Protein AF-A0A6L3X2L3-F1 (afdb_monomer_lite)

Foldseek 3Di:
DDDDDPDDPVVVCCQAVVPDDPPDHDWDWDDDPVDIDTDGSPDHDDDD

pLDDT: mean 93.94, std 4.48, range [80.19, 97.69]

Secondary structure (DSSP, 8-state):
--------HHHHHHHHH--SPTT-S--EEEEETTEEEEE-TT------

InterPro domains:
  IPR008772 Bacterial phosphonate metabolism, PhnH [PF05845] (3-46)
  IPR038058 PhnH-like superfamily [G3DSA:3.40.50.11310] (1-48)
  IPR038058 PhnH-like superfamily [SSF159709] (2-47)

Sequence (48 aa):
RMVAPQLPECIIHELTERPHPFPLGIDLILTCGERLLAIPRTTHVEVC

Organism: NCBI:txid158836

Structure (mmCIF, N/CA/C/O backbone):
data_AF-A0A6L3X2L3-F1
#
_entry.id   AF-A0A6L3X2L3-F1
#
loop_
_atom_site.group_PDB
_atom_site.id
_atom_site.type_symbol
_atom_site.label_atom_id
_atom_site.label_alt_id
_atom_site.label_comp_id
_atom_site.label_asym_id
_atom_site.label_entity_id
_atom_site.label_seq_id
_atom_site.pdbx_PDB_ins_code
_atom_site.Cartn_x
_atom_site.Cartn_y
_atom_site.Cartn_z
_atom_site.occupancy
_atom_site.B_iso_or_equiv
_atom_site.auth_seq_id
_atom_site.auth_comp_id
_atom_site.auth_asym_id
_atom_site.auth_atom_id
_atom_site.pdbx_PDB_model_num
ATOM 1 N N . ARG A 1 1 ? -7.422 10.713 -8.332 1.00 80.19 1 ARG A N 1
ATOM 2 C CA . ARG A 1 1 ? -7.880 11.440 -7.117 1.00 80.19 1 ARG A CA 1
ATOM 3 C C . ARG A 1 1 ? -6.643 11.818 -6.320 1.00 80.19 1 ARG A C 1
ATOM 5 O O . ARG A 1 1 ? -5.818 10.938 -6.141 1.00 80.19 1 ARG A O 1
ATOM 12 N N . MET A 1 2 ? -6.515 13.060 -5.848 1.00 83.88 2 MET A N 1
ATOM 13 C CA . MET A 1 2 ? -5.422 13.428 -4.937 1.00 83.88 2 MET A CA 1
ATOM 14 C C . MET A 1 2 ? -5.716 12.913 -3.523 1.00 83.88 2 MET A C 1
ATOM 16 O O . MET A 1 2 ? -6.845 13.038 -3.038 1.00 83.88 2 MET 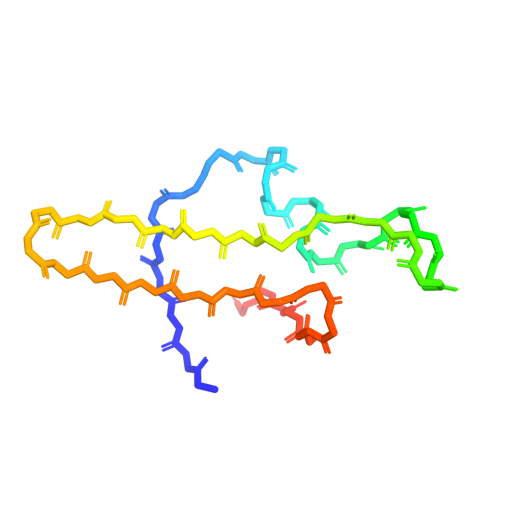A O 1
ATOM 20 N N . VAL A 1 3 ? -4.715 12.311 -2.886 1.00 83.50 3 VAL A N 1
ATOM 21 C CA . VAL A 1 3 ? -4.752 11.832 -1.499 1.00 83.50 3 VAL A CA 1
ATOM 22 C C . VAL A 1 3 ? -3.416 12.175 -0.841 1.00 83.50 3 VAL A C 1
ATOM 24 O O . VAL A 1 3 ? -2.383 12.081 -1.491 1.00 83.50 3 VAL A O 1
ATOM 27 N N . ALA A 1 4 ? -3.435 12.572 0.431 1.00 83.31 4 ALA A N 1
ATOM 28 C CA . ALA A 1 4 ? -2.226 12.905 1.190 1.00 83.31 4 ALA A CA 1
ATO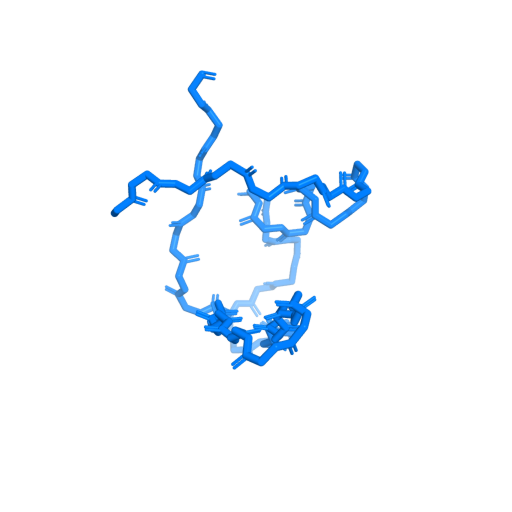M 29 C C . ALA A 1 4 ? -2.164 12.122 2.518 1.00 83.31 4 ALA A C 1
ATOM 31 O O . ALA A 1 4 ? -2.221 12.722 3.594 1.00 83.31 4 ALA A O 1
ATOM 32 N N . PRO A 1 5 ? -2.145 10.774 2.480 1.00 81.50 5 PRO A N 1
ATOM 33 C CA . PRO A 1 5 ? -1.903 9.984 3.678 1.00 81.50 5 PRO A CA 1
ATOM 34 C C . PRO A 1 5 ? -0.458 10.177 4.154 1.00 81.50 5 PRO A C 1
ATOM 36 O O . PRO A 1 5 ? 0.464 10.273 3.348 1.00 81.50 5 PRO A O 1
ATOM 39 N N . GLN A 1 6 ? -0.249 10.184 5.469 1.00 89.81 6 GLN A N 1
ATOM 40 C CA . GLN A 1 6 ? 1.095 10.051 6.027 1.00 89.81 6 GLN A CA 1
ATOM 41 C C . GLN A 1 6 ? 1.527 8.592 5.866 1.00 89.81 6 GLN A C 1
ATOM 43 O O . GLN A 1 6 ? 0.982 7.710 6.530 1.00 89.81 6 GLN A O 1
ATOM 48 N N . LEU A 1 7 ? 2.456 8.337 4.946 1.00 93.06 7 LEU A N 1
ATOM 49 C CA . LEU A 1 7 ? 2.962 7.001 4.642 1.00 93.06 7 LEU A CA 1
ATOM 50 C C . LEU A 1 7 ? 4.461 6.917 4.937 1.00 93.06 7 LEU A C 1
ATOM 52 O O . LEU A 1 7 ? 5.180 7.885 4.686 1.00 93.06 7 LEU A O 1
ATOM 56 N N . PRO A 1 8 ? 4.953 5.766 5.427 1.00 96.19 8 PRO A N 1
ATOM 57 C CA . PRO A 1 8 ? 6.382 5.490 5.447 1.00 96.19 8 PRO A CA 1
ATOM 58 C C . PRO A 1 8 ? 6.976 5.570 4.036 1.00 96.19 8 PRO A C 1
ATOM 60 O O . PRO A 1 8 ? 6.333 5.168 3.065 1.00 96.19 8 PRO A O 1
ATOM 63 N N . GLU A 1 9 ? 8.226 6.017 3.930 1.00 95.50 9 GLU A N 1
ATOM 64 C CA . GLU 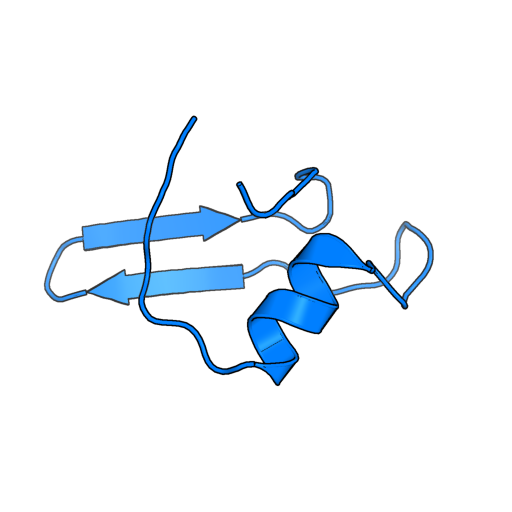A 1 9 ? 8.932 6.186 2.651 1.00 95.50 9 GLU A CA 1
ATOM 65 C C . GLU A 1 9 ? 8.953 4.902 1.810 1.00 95.50 9 GLU A C 1
ATOM 67 O O . GLU A 1 9 ? 8.69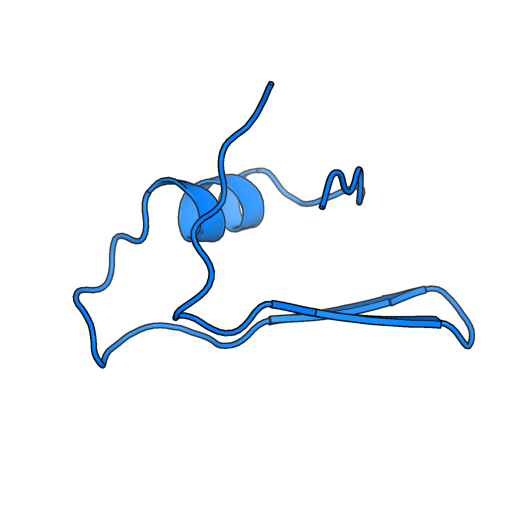8 4.941 0.610 1.00 95.50 9 GLU A O 1
ATOM 72 N N . CYS A 1 10 ? 9.144 3.739 2.440 1.00 95.81 10 CYS A N 1
ATOM 73 C CA . CYS A 1 10 ? 9.127 2.454 1.740 1.00 95.81 10 CYS A CA 1
ATOM 74 C C . CYS A 1 10 ? 7.770 2.126 1.095 1.00 95.81 10 CYS A C 1
ATOM 76 O O . CYS A 1 10 ? 7.729 1.469 0.059 1.00 95.81 10 CYS A O 1
ATOM 78 N N . ILE A 1 11 ? 6.662 2.598 1.676 1.00 96.12 11 ILE A N 1
ATOM 79 C CA . ILE A 1 11 ? 5.322 2.410 1.110 1.00 96.12 11 ILE A CA 1
ATOM 80 C C . ILE A 1 11 ? 5.100 3.373 -0.053 1.00 96.12 11 ILE A C 1
ATOM 82 O O . ILE A 1 11 ? 4.503 2.980 -1.050 1.00 96.12 11 ILE A O 1
ATOM 86 N N . ILE A 1 12 ? 5.602 4.608 0.046 1.00 95.56 12 ILE A N 1
ATOM 87 C CA . ILE A 1 12 ? 5.588 5.551 -1.080 1.00 95.56 12 ILE A CA 1
ATOM 88 C C . ILE A 1 12 ? 6.354 4.937 -2.256 1.00 95.56 12 ILE A C 1
ATOM 90 O O . ILE A 1 12 ? 5.788 4.832 -3.338 1.00 95.56 12 ILE A O 1
ATOM 94 N N . HIS A 1 13 ? 7.564 4.428 -2.012 1.00 96.31 13 HIS A N 1
ATOM 95 C CA . HIS A 1 13 ? 8.383 3.756 -3.021 1.00 96.31 13 HIS A CA 1
ATOM 96 C C . HIS A 1 13 ? 7.678 2.541 -3.650 1.00 96.31 13 HIS A C 1
ATOM 98 O O . HIS A 1 13 ? 7.664 2.400 -4.868 1.00 96.31 13 HIS A O 1
ATOM 104 N N . GLU A 1 14 ? 7.045 1.668 -2.857 1.00 96.12 14 GLU A N 1
ATOM 105 C CA . GLU A 1 14 ? 6.289 0.529 -3.408 1.00 96.12 14 GLU A CA 1
ATOM 106 C C . GLU A 1 14 ? 5.120 0.982 -4.300 1.00 96.12 14 GLU A C 1
ATOM 108 O O . GLU A 1 14 ? 4.820 0.334 -5.304 1.00 96.12 14 GLU A O 1
ATOM 113 N N . LEU A 1 15 ? 4.448 2.084 -3.948 1.00 95.56 15 LEU A N 1
ATOM 114 C CA . LEU A 1 15 ? 3.297 2.592 -4.693 1.00 95.56 15 LEU A CA 1
ATOM 115 C C . LEU A 1 15 ? 3.692 3.331 -5.979 1.00 95.56 15 LEU A C 1
ATOM 117 O O . LEU A 1 15 ? 2.963 3.193 -6.965 1.00 95.56 15 LEU A O 1
ATOM 121 N N . THR A 1 16 ? 4.796 4.088 -5.974 1.00 95.81 16 THR A N 1
ATOM 122 C CA . THR A 1 16 ? 5.267 4.858 -7.139 1.00 95.81 16 THR A CA 1
ATOM 123 C C . THR A 1 16 ? 6.087 4.008 -8.100 1.00 95.81 16 THR A C 1
ATOM 125 O O . THR A 1 16 ? 5.799 3.998 -9.292 1.00 95.81 16 THR A O 1
ATOM 128 N N . GLU A 1 17 ? 7.058 3.245 -7.592 1.00 96.62 17 GLU A N 1
ATOM 129 C CA . GLU A 1 17 ? 8.017 2.528 -8.442 1.00 96.62 17 GLU A CA 1
ATOM 130 C C . GLU A 1 17 ? 7.507 1.165 -8.901 1.00 96.62 17 GLU A C 1
ATOM 132 O O . GLU A 1 17 ? 7.974 0.647 -9.913 1.00 96.62 17 GLU A O 1
ATOM 137 N N . ARG A 1 18 ? 6.559 0.564 -8.166 1.00 95.81 18 ARG A N 1
ATOM 138 C CA . ARG A 1 18 ? 5.997 -0.767 -8.464 1.00 95.81 18 ARG A CA 1
ATOM 139 C C . ARG A 1 18 ? 7.098 -1.791 -8.819 1.00 95.81 18 ARG A C 1
ATOM 141 O O . ARG A 1 18 ? 7.089 -2.347 -9.918 1.00 95.81 18 ARG A O 1
ATOM 148 N N . PRO A 1 19 ? 8.044 -2.080 -7.899 1.00 96.44 19 PRO A N 1
ATOM 149 C CA . PRO A 1 19 ? 9.216 -2.911 -8.202 1.00 96.44 19 PRO A CA 1
ATOM 150 C C . PRO A 1 19 ? 8.858 -4.357 -8.583 1.00 96.44 19 PRO A C 1
ATOM 152 O O . PRO A 1 19 ? 9.633 -5.044 -9.248 1.00 96.44 19 PRO A O 1
ATOM 155 N N . HIS A 1 20 ? 7.680 -4.832 -8.171 1.00 96.56 20 HIS A N 1
ATOM 156 C CA . HIS A 1 20 ? 7.148 -6.137 -8.542 1.00 96.56 20 HIS A CA 1
ATOM 157 C C . HIS A 1 20 ? 6.337 -6.038 -9.845 1.00 96.56 20 HIS A C 1
ATOM 159 O O . HIS A 1 20 ? 5.349 -5.300 -9.885 1.00 96.56 20 HIS A O 1
ATOM 165 N N . PRO A 1 21 ? 6.679 -6.802 -10.902 1.00 94.50 21 PRO A N 1
ATOM 166 C CA . PRO A 1 21 ? 5.942 -6.748 -12.158 1.00 94.50 21 PRO A CA 1
ATOM 167 C C . PRO A 1 21 ? 4.546 -7.355 -12.000 1.00 94.50 21 PRO A C 1
ATOM 169 O O . PRO A 1 21 ? 4.376 -8.401 -11.372 1.00 94.50 21 PRO A O 1
ATOM 172 N N . PHE A 1 22 ? 3.541 -6.749 -12.631 1.00 92.62 22 PHE A N 1
ATOM 173 C CA . PHE A 1 22 ? 2.186 -7.300 -12.658 1.00 92.62 22 PHE A CA 1
ATOM 174 C C . PHE A 1 22 ? 2.183 -8.736 -13.238 1.00 92.62 22 PHE A C 1
ATOM 176 O O . PHE A 1 22 ? 2.830 -8.966 -14.263 1.00 92.62 22 PHE A O 1
ATOM 183 N N . PRO A 1 23 ? 1.465 -9.712 -12.634 1.00 95.25 23 PRO A N 1
ATOM 184 C CA . PRO A 1 23 ? 0.438 -9.574 -11.588 1.00 95.25 23 PRO A CA 1
ATOM 185 C C . PRO A 1 23 ? 0.948 -9.606 -10.134 1.00 95.25 23 PRO A C 1
ATOM 187 O O . PRO A 1 23 ? 0.142 -9.597 -9.196 1.00 95.25 23 PRO A O 1
ATOM 190 N N . LEU A 1 24 ? 2.264 -9.656 -9.919 1.00 96.94 24 LEU A N 1
ATOM 191 C CA . LEU A 1 24 ? 2.856 -9.628 -8.581 1.00 96.94 24 LEU A CA 1
ATOM 192 C C . LEU A 1 24 ? 2.654 -8.252 -7.918 1.00 96.94 24 LEU A C 1
ATOM 194 O O . LEU A 1 24 ? 2.295 -7.274 -8.572 1.00 96.94 24 LEU A O 1
ATOM 198 N N . GLY A 1 25 ? 2.833 -8.201 -6.598 1.00 95.38 25 GLY A N 1
ATOM 199 C CA . GLY A 1 25 ? 2.677 -6.989 -5.789 1.00 95.38 25 GLY A CA 1
ATOM 200 C C . GLY A 1 25 ? 1.670 -7.148 -4.651 1.00 95.38 25 GLY A C 1
ATOM 201 O O . GLY A 1 25 ? 1.170 -8.247 -4.386 1.00 95.38 25 GLY A O 1
ATOM 202 N N . ILE A 1 26 ? 1.380 -6.037 -3.978 1.00 96.19 26 ILE A N 1
ATOM 203 C CA . ILE A 1 26 ? 0.467 -5.974 -2.834 1.00 96.19 26 ILE A CA 1
ATOM 204 C C . ILE A 1 26 ? -0.703 -5.032 -3.109 1.00 96.19 26 ILE A C 1
ATOM 206 O O . ILE A 1 26 ? -0.557 -4.005 -3.773 1.00 96.19 26 ILE A O 1
ATOM 210 N N . ASP A 1 27 ? -1.861 -5.377 -2.555 1.00 97.12 27 ASP A N 1
ATOM 211 C CA . ASP A 1 27 ? -3.002 -4.473 -2.462 1.00 97.12 27 ASP A CA 1
ATOM 212 C C . ASP A 1 27 ? -2.982 -3.840 -1.070 1.00 97.12 27 ASP A C 1
ATOM 214 O O . ASP A 1 27 ? -2.873 -4.543 -0.063 1.00 97.12 27 ASP A O 1
ATOM 218 N N . LEU A 1 28 ? -3.045 -2.511 -1.009 1.00 96.62 28 LEU A N 1
ATOM 219 C CA . LEU A 1 28 ? -2.890 -1.773 0.239 1.00 96.62 28 LEU A CA 1
ATOM 220 C C . LEU A 1 28 ? -4.248 -1.300 0.753 1.00 96.62 28 LEU A C 1
ATOM 222 O O . LEU A 1 28 ? -5.022 -0.688 0.019 1.00 96.62 28 LEU A O 1
ATOM 226 N N . ILE A 1 29 ? -4.515 -1.535 2.034 1.00 97.06 29 ILE A N 1
ATOM 227 C CA . ILE A 1 29 ? -5.658 -0.961 2.744 1.00 97.06 29 ILE A CA 1
ATOM 228 C C . ILE A 1 29 ? -5.118 -0.036 3.831 1.00 97.06 29 ILE A C 1
ATOM 230 O O . ILE A 1 29 ? -4.383 -0.463 4.716 1.00 97.06 29 ILE A O 1
ATOM 234 N N . LEU A 1 30 ? -5.498 1.236 3.758 1.00 95.56 30 LEU A N 1
ATOM 235 C CA . LEU A 1 30 ? -5.159 2.267 4.729 1.00 95.56 30 LEU A CA 1
ATOM 236 C C . LEU A 1 30 ? -6.385 2.580 5.581 1.00 95.56 30 LEU A C 1
ATOM 238 O O . LEU A 1 30 ? -7.464 2.845 5.049 1.00 95.56 30 LEU A O 1
ATOM 242 N N . THR A 1 31 ? -6.213 2.595 6.899 1.00 95.12 31 THR A N 1
ATOM 243 C CA . THR A 1 31 ? -7.288 2.875 7.858 1.00 95.12 31 THR A CA 1
ATOM 244 C C . THR A 1 31 ? -6.931 4.059 8.747 1.00 95.12 31 THR A C 1
ATOM 246 O O . THR A 1 31 ? -5.792 4.188 9.187 1.00 95.12 31 THR A O 1
ATOM 249 N N . CYS A 1 32 ? -7.907 4.914 9.047 1.00 95.06 32 CYS A N 1
ATOM 250 C CA . CYS A 1 32 ? -7.750 6.037 9.972 1.00 95.06 32 CYS A CA 1
ATOM 251 C C . CYS A 1 32 ? -9.076 6.276 10.708 1.00 95.06 32 CYS A C 1
ATOM 253 O O . CYS A 1 32 ? -9.985 6.919 10.171 1.00 95.06 32 CYS A O 1
ATOM 255 N N . GLY A 1 33 ? -9.191 5.732 11.924 1.00 95.12 33 GLY A N 1
ATOM 256 C CA . GLY A 1 33 ? -10.465 5.652 12.641 1.00 95.12 33 GLY A CA 1
ATOM 257 C C . GLY A 1 33 ? -11.467 4.793 11.867 1.00 95.12 33 GLY A C 1
ATOM 258 O O . GLY A 1 33 ? -11.131 3.700 11.426 1.00 95.12 33 GLY A O 1
ATOM 259 N N . GLU A 1 34 ? -12.669 5.318 11.638 1.00 96.25 34 GLU A N 1
ATOM 260 C CA . GLU A 1 34 ? -13.738 4.648 10.874 1.00 96.25 34 GLU A CA 1
ATOM 261 C C . GLU A 1 34 ? -13.584 4.773 9.348 1.00 96.25 34 GLU A C 1
ATOM 263 O O . GLU A 1 34 ? -14.428 4.310 8.583 1.00 96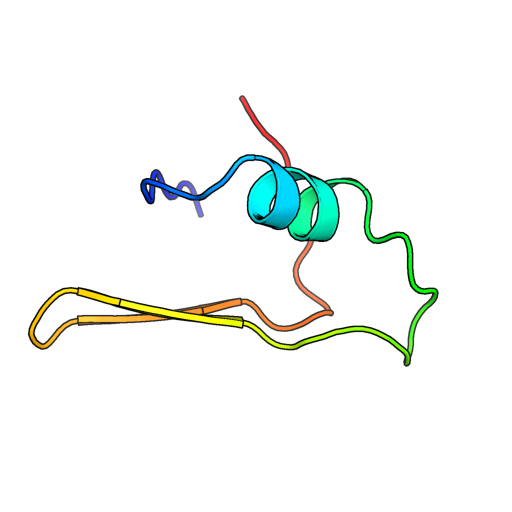.25 34 GLU A O 1
ATOM 268 N N . ARG A 1 35 ? -12.519 5.433 8.874 1.00 94.69 35 ARG A N 1
ATOM 269 C CA . ARG A 1 35 ? -12.275 5.643 7.443 1.00 94.69 35 ARG A CA 1
ATOM 270 C C . ARG A 1 35 ? -11.328 4.592 6.893 1.00 94.69 35 ARG A C 1
ATOM 272 O O . ARG A 1 35 ? -10.325 4.261 7.524 1.00 94.69 35 ARG A O 1
ATOM 279 N N . LEU A 1 36 ? -11.607 4.167 5.665 1.00 95.75 36 LEU A N 1
ATOM 280 C CA . LEU A 1 36 ? -10.803 3.211 4.917 1.00 95.75 36 LEU A CA 1
ATOM 281 C C . LEU A 1 36 ? -10.531 3.729 3.498 1.00 95.75 36 LEU A C 1
ATOM 283 O O . LEU A 1 36 ? -11.400 4.333 2.868 1.00 95.75 36 LEU A O 1
ATOM 287 N N . LEU A 1 37 ? -9.326 3.466 2.993 1.00 95.56 37 LEU A N 1
ATOM 288 C CA . LEU A 1 37 ? -8.925 3.673 1.603 1.00 95.56 37 LEU A CA 1
ATOM 289 C C . LEU A 1 37 ? -8.223 2.411 1.096 1.00 95.56 37 LEU A C 1
ATOM 291 O O . LEU A 1 37 ? -7.263 1.956 1.708 1.00 95.56 37 LEU A O 1
ATOM 295 N N . ALA A 1 38 ? -8.672 1.875 -0.035 1.00 96.56 38 ALA A N 1
ATOM 296 C CA . ALA A 1 38 ? -7.999 0.778 -0.719 1.00 96.56 38 ALA A CA 1
ATOM 297 C C . ALA A 1 38 ? -7.221 1.308 -1.931 1.00 96.56 38 ALA A C 1
ATOM 299 O O . ALA A 1 38 ? -7.748 2.108 -2.707 1.00 96.56 38 ALA A O 1
ATOM 300 N N . ILE A 1 39 ? -5.987 0.840 -2.093 1.00 96.75 39 ILE A N 1
ATOM 301 C CA . ILE A 1 39 ? -5.118 1.099 -3.242 1.00 96.75 39 ILE A CA 1
ATOM 302 C C . ILE A 1 39 ? -4.690 -0.264 -3.800 1.00 96.75 39 ILE A C 1
ATOM 304 O O . ILE A 1 39 ? -3.712 -0.850 -3.327 1.00 96.75 39 ILE A O 1
ATOM 308 N N . PRO A 1 40 ? -5.433 -0.807 -4.776 1.00 97.69 40 PRO A N 1
ATOM 309 C CA . PRO A 1 40 ? -5.029 -2.017 -5.476 1.00 97.69 40 PRO A CA 1
ATOM 310 C C . PRO A 1 40 ? -3.658 -1.869 -6.150 1.00 97.69 40 PRO A C 1
ATOM 312 O O . PRO A 1 40 ? -3.241 -0.773 -6.541 1.00 97.69 40 PRO A O 1
ATOM 315 N N . ARG A 1 41 ? -2.977 -2.992 -6.379 1.00 97.12 41 ARG A N 1
ATOM 316 C CA . ARG A 1 41 ? -1.709 -3.057 -7.127 1.00 97.12 41 ARG A CA 1
ATOM 317 C C . ARG A 1 41 ? -1.815 -2.516 -8.555 1.00 97.12 41 ARG A C 1
ATOM 319 O O . ARG A 1 41 ? -0.815 -2.152 -9.155 1.00 97.12 41 ARG A O 1
ATOM 326 N N . THR A 1 42 ? -3.032 -2.447 -9.092 1.00 96.88 42 THR A N 1
ATOM 327 C CA . THR A 1 42 ? -3.341 -1.899 -10.419 1.00 96.88 42 THR A CA 1
ATOM 328 C C . THR A 1 42 ? -3.468 -0.373 -10.435 1.00 96.88 42 THR A C 1
ATOM 330 O O . THR A 1 42 ? -3.639 0.210 -11.503 1.00 96.88 42 THR A 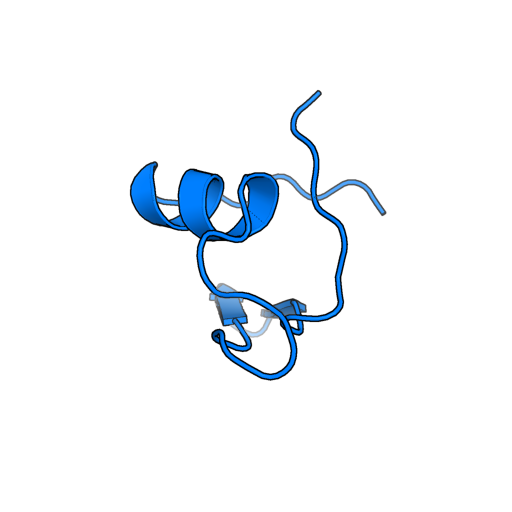O 1
ATOM 333 N N . THR A 1 43 ? -3.444 0.298 -9.280 1.00 96.06 43 THR A N 1
ATOM 334 C CA . THR A 1 43 ? -3.544 1.760 -9.204 1.00 96.06 43 THR A CA 1
ATOM 335 C C . THR A 1 43 ? -2.198 2.411 -9.513 1.00 96.06 43 THR A C 1
ATOM 337 O O . THR A 1 43 ? -1.218 2.159 -8.817 1.00 96.06 43 THR A O 1
ATOM 340 N N . HIS A 1 44 ? -2.158 3.289 -10.515 1.00 95.25 44 HIS A N 1
ATOM 341 C CA . HIS A 1 44 ? -0.996 4.139 -10.778 1.00 95.25 44 HIS A CA 1
ATOM 342 C C . HIS A 1 44 ? -0.932 5.277 -9.750 1.00 95.25 44 HIS A C 1
ATOM 344 O O . HIS A 1 44 ? -1.946 5.942 -9.513 1.00 95.25 44 HIS A O 1
ATOM 350 N N . VAL A 1 45 ? 0.230 5.488 -9.130 1.00 95.31 45 VAL A N 1
ATOM 351 C CA . VAL A 1 45 ? 0.444 6.501 -8.086 1.00 95.31 45 VAL A CA 1
ATOM 352 C C . VAL A 1 45 ? 1.664 7.339 -8.451 1.00 95.31 45 VAL A C 1
ATOM 354 O O . VAL A 1 45 ? 2.701 6.797 -8.804 1.00 95.31 45 VAL A O 1
ATOM 357 N N . GLU A 1 46 ? 1.533 8.657 -8.337 1.00 93.81 46 GLU A N 1
ATOM 358 C CA . GLU A 1 46 ? 2.603 9.636 -8.549 1.00 93.81 46 GLU A CA 1
ATOM 359 C C . GLU A 1 46 ? 2.593 10.636 -7.384 1.00 93.81 46 GLU A C 1
ATOM 361 O O . GLU A 1 46 ? 1.549 10.853 -6.757 1.00 93.81 46 GLU A O 1
ATOM 366 N N . VAL A 1 47 ? 3.746 11.241 -7.092 1.00 91.06 47 VAL A N 1
ATOM 367 C CA . VAL A 1 47 ? 3.890 12.300 -6.081 1.00 91.06 47 VAL A CA 1
ATOM 368 C C . VAL A 1 47 ? 3.973 13.648 -6.798 1.00 91.06 47 VAL A C 1
ATOM 370 O O . VAL A 1 47 ? 4.719 13.776 -7.768 1.00 91.06 47 VAL A O 1
ATOM 373 N N . CYS A 1 48 ? 3.185 14.627 -6.342 1.00 84.38 48 CYS A N 1
ATOM 374 C CA . CYS A 1 48 ? 3.195 16.004 -6.849 1.00 84.38 48 CYS A CA 1
ATOM 375 C C . CYS A 1 48 ? 4.124 16.909 -6.038 1.00 84.38 48 CYS A C 1
ATOM 377 O O . CYS A 1 48 ? 4.259 16.663 -4.817 1.00 84.38 48 CYS A O 1
#

Radius of gyration: 10.95 Å; chains: 1; bounding box: 23×26×25 Å